Protein AF-A0A511ZIN4-F1 (afdb_monomer_lite)

InterPro domains:
  IPR036237 Xylose isomerase-like superfamily [SSF51658] (1-80)

Radius of gyration: 13.65 Å; chains: 1; bounding box: 32×19×35 Å

pLDDT: mean 93.85, std 5.93, range [63.12, 98.38]

Organism: NCBI:txid582851

Sequence (80 aa):
MDEDPVAAVKKNIKDASMIHIKDFYYRLESAHYLGEGWFQTASGNYLRGAISGHGDINLYDIIHVIKQSGYDGYISIEFE

Structure (mmCIF, N/CA/C/O backbone):
data_AF-A0A511ZIN4-F1
#
_entry.id   AF-A0A511ZIN4-F1
#
loop_
_atom_site.group_PDB
_atom_site.id
_atom_site.type_symbol
_atom_site.label_atom_id
_atom_site.label_alt_id
_atom_site.label_comp_id
_atom_site.label_asym_id
_atom_site.label_entity_id
_atom_site.label_seq_id
_atom_site.pdbx_PDB_ins_code
_atom_site.Cartn_x
_atom_site.Cartn_y
_atom_site.Cartn_z
_atom_site.occupancy
_atom_site.B_iso_or_equiv
_atom_site.auth_seq_id
_atom_site.auth_comp_id
_atom_site.auth_asym_id
_atom_site.auth_atom_id
_atom_site.pdbx_PDB_model_num
ATOM 1 N N . MET A 1 1 ? 8.095 0.549 -2.032 1.00 63.12 1 MET A N 1
ATOM 2 C CA . MET A 1 1 ? 7.879 -0.235 -0.808 1.00 63.12 1 MET A CA 1
ATOM 3 C C . MET A 1 1 ? 9.185 -0.923 -0.502 1.00 63.12 1 MET A C 1
ATOM 5 O O . MET A 1 1 ? 9.554 -1.830 -1.232 1.00 63.12 1 MET A O 1
ATOM 9 N N . ASP A 1 2 ? 9.911 -0.422 0.490 1.00 80.75 2 ASP A N 1
ATOM 10 C CA . ASP A 1 2 ? 11.144 -1.066 0.965 1.00 80.75 2 ASP A CA 1
ATOM 11 C C . ASP A 1 2 ? 10.897 -1.873 2.252 1.00 80.75 2 ASP A C 1
ATOM 13 O O . ASP A 1 2 ? 11.658 -2.776 2.579 1.00 80.75 2 ASP A O 1
ATOM 17 N N . GLU A 1 3 ? 9.801 -1.578 2.956 1.00 88.06 3 GLU A N 1
ATOM 18 C CA . GLU A 1 3 ? 9.290 -2.345 4.094 1.00 88.06 3 GLU A CA 1
ATOM 19 C C . GLU A 1 3 ? 8.129 -3.247 3.643 1.00 88.06 3 GLU A C 1
ATOM 21 O O . GLU A 1 3 ? 7.413 -2.918 2.692 1.00 88.06 3 GLU A O 1
ATOM 26 N N . ASP A 1 4 ? 7.930 -4.369 4.344 1.00 93.38 4 ASP A N 1
ATOM 27 C CA . ASP A 1 4 ? 6.759 -5.227 4.164 1.00 93.38 4 ASP A CA 1
ATOM 28 C C . ASP A 1 4 ? 5.457 -4.429 4.413 1.00 93.38 4 ASP A C 1
ATOM 30 O O . ASP A 1 4 ? 5.257 -3.901 5.515 1.00 93.38 4 ASP A O 1
ATOM 34 N N . PRO A 1 5 ? 4.547 -4.345 3.423 1.00 94.88 5 PRO A N 1
ATOM 35 C CA . PRO A 1 5 ? 3.334 -3.540 3.537 1.00 94.88 5 PRO A CA 1
ATOM 36 C C . PRO A 1 5 ? 2.423 -3.946 4.705 1.00 94.88 5 PRO A C 1
ATOM 38 O O . PRO A 1 5 ? 1.819 -3.087 5.348 1.00 94.88 5 PRO A O 1
ATOM 41 N N . VAL A 1 6 ? 2.319 -5.244 5.010 1.00 96.88 6 VAL A N 1
ATOM 42 C CA . VAL A 1 6 ? 1.448 -5.745 6.085 1.00 96.88 6 VAL A CA 1
ATOM 43 C C . VAL A 1 6 ? 2.003 -5.325 7.447 1.00 96.88 6 VAL A C 1
ATOM 45 O O . VAL A 1 6 ? 1.251 -4.860 8.309 1.00 96.88 6 VAL A O 1
ATOM 48 N N . ALA A 1 7 ? 3.314 -5.461 7.651 1.00 96.94 7 ALA A N 1
ATOM 49 C CA . ALA A 1 7 ? 4.002 -5.014 8.856 1.00 96.94 7 ALA A CA 1
ATOM 50 C C . ALA A 1 7 ? 3.880 -3.495 9.049 1.00 96.94 7 ALA A C 1
ATOM 52 O O . ALA A 1 7 ? 3.522 -3.044 10.143 1.00 96.94 7 ALA A O 1
ATOM 53 N N . ALA A 1 8 ? 4.087 -2.719 7.981 1.00 96.19 8 ALA A N 1
ATOM 54 C CA . ALA A 1 8 ? 3.933 -1.269 8.006 1.00 96.19 8 ALA A CA 1
ATOM 55 C C . ALA A 1 8 ? 2.502 -0.857 8.397 1.00 96.19 8 ALA A C 1
ATOM 57 O O . ALA A 1 8 ? 2.320 0.005 9.259 1.00 96.19 8 ALA A O 1
ATOM 58 N N . VAL A 1 9 ? 1.472 -1.506 7.842 1.00 96.94 9 VAL A N 1
ATOM 59 C CA . VAL A 1 9 ? 0.074 -1.221 8.207 1.00 96.94 9 VAL A CA 1
ATOM 60 C C . VAL A 1 9 ? -0.194 -1.576 9.669 1.00 96.94 9 VAL A C 1
ATOM 62 O O . VAL A 1 9 ? -0.695 -0.731 10.407 1.00 96.94 9 VAL A O 1
ATOM 65 N N . LYS A 1 10 ? 0.212 -2.763 10.143 1.00 97.00 10 LYS A N 1
ATOM 66 C CA . LYS A 1 10 ? 0.054 -3.157 11.561 1.00 97.00 10 LYS A CA 1
ATOM 67 C C . LYS A 1 10 ? 0.658 -2.135 12.527 1.00 97.00 10 LYS A C 1
ATOM 69 O O . LYS A 1 10 ? 0.085 -1.878 13.582 1.00 97.00 10 LYS A O 1
ATOM 74 N N . LYS A 1 11 ? 1.806 -1.556 12.172 1.00 97.25 11 LYS A N 1
ATOM 75 C CA . LYS A 1 11 ? 2.519 -0.576 12.999 1.00 97.25 11 LYS A CA 1
ATOM 76 C C . LYS A 1 11 ? 1.806 0.778 13.077 1.00 97.25 11 LYS A C 1
ATOM 78 O O . LYS A 1 11 ? 1.849 1.407 14.132 1.00 97.25 11 LYS A O 1
ATOM 83 N N . ASN A 1 12 ? 1.170 1.211 11.988 1.00 96.81 12 ASN A N 1
ATOM 84 C CA . ASN A 1 12 ? 0.663 2.580 11.840 1.00 96.81 12 ASN A CA 1
ATOM 85 C C . ASN A 1 12 ? -0.873 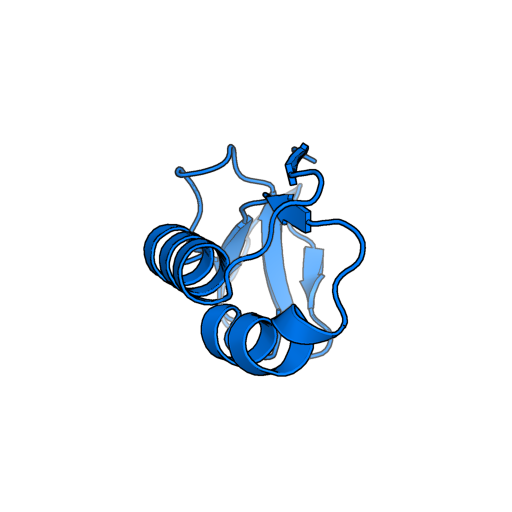2.699 11.887 1.00 96.81 12 ASN A C 1
ATOM 87 O O . ASN A 1 12 ? -1.386 3.807 11.995 1.00 96.81 12 ASN A O 1
ATOM 91 N N . ILE A 1 13 ? -1.626 1.592 11.834 1.00 97.31 13 ILE A N 1
ATOM 92 C CA . ILE A 1 13 ? -3.096 1.611 11.680 1.00 97.31 13 ILE A CA 1
ATOM 93 C C . ILE A 1 13 ? -3.837 2.409 12.763 1.00 97.31 13 ILE A C 1
ATOM 95 O O . ILE A 1 13 ? -4.866 3.015 12.485 1.00 97.31 13 ILE A O 1
ATOM 99 N N . LYS A 1 14 ? -3.302 2.457 13.987 1.00 96.75 14 LYS A N 1
ATOM 100 C CA . LYS A 1 14 ? -3.885 3.210 15.111 1.00 96.75 14 LYS A CA 1
ATOM 101 C C . LYS A 1 14 ? -3.830 4.735 14.931 1.00 96.75 14 LYS A C 1
ATOM 103 O O . LYS A 1 14 ? -4.597 5.442 15.570 1.00 96.75 14 LYS A O 1
ATOM 108 N N . ASP A 1 15 ? -2.911 5.216 14.096 1.00 97.25 15 ASP A N 1
ATOM 109 C CA . ASP A 1 15 ? -2.665 6.639 13.857 1.00 97.25 15 ASP A CA 1
ATOM 110 C C . ASP A 1 15 ? -3.280 7.091 12.513 1.00 97.25 15 ASP A C 1
ATOM 112 O O . ASP A 1 15 ? -3.178 8.257 12.133 1.00 97.25 15 ASP A O 1
ATOM 116 N N . ALA A 1 16 ? -3.912 6.171 11.771 1.00 97.00 16 ALA A N 1
ATOM 117 C CA . ALA A 1 16 ? -4.470 6.437 10.452 1.00 97.00 16 ALA A CA 1
ATOM 118 C C . ALA A 1 16 ? -5.748 7.286 10.538 1.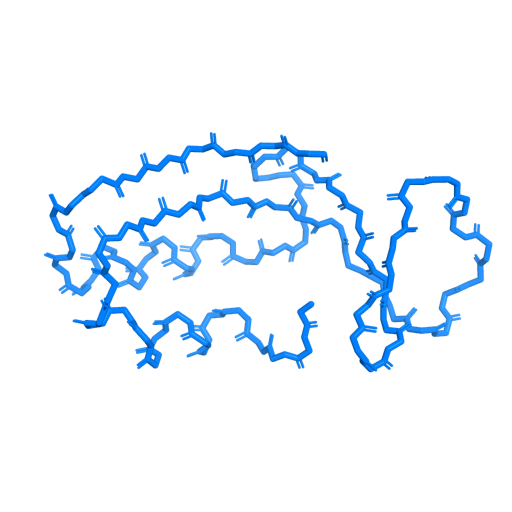00 97.00 16 ALA A C 1
ATOM 120 O O . ALA A 1 16 ? -6.720 6.906 11.187 1.00 97.00 16 ALA A O 1
ATOM 121 N N . SER A 1 17 ? -5.781 8.412 9.821 1.00 96.56 17 SER A N 1
ATOM 122 C CA . SER A 1 17 ? -6.989 9.231 9.634 1.00 96.56 17 SER A CA 1
ATOM 123 C C . SER A 1 17 ? -7.747 8.892 8.346 1.00 96.56 17 SER A C 1
ATOM 125 O O . SER A 1 17 ? -8.954 9.102 8.266 1.00 96.56 17 SER A O 1
ATOM 127 N N . MET A 1 18 ? -7.055 8.336 7.350 1.00 97.12 18 MET A N 1
ATOM 128 C CA . MET A 1 18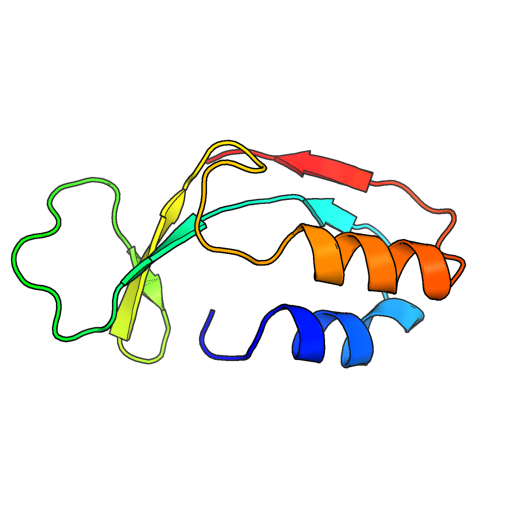 ? -7.570 8.002 6.022 1.00 97.12 18 MET A CA 1
ATOM 129 C C . MET A 1 18 ? -6.784 6.811 5.463 1.00 97.12 18 MET A C 1
ATOM 131 O O . MET A 1 18 ? -5.568 6.741 5.655 1.00 97.12 18 MET A O 1
ATOM 135 N N . ILE A 1 19 ? -7.451 5.894 4.755 1.00 97.50 19 ILE A N 1
ATOM 136 C CA . ILE A 1 19 ? -6.799 4.740 4.116 1.00 97.50 19 ILE A CA 1
ATOM 137 C C . ILE A 1 19 ? -7.017 4.774 2.607 1.00 97.50 19 ILE A C 1
ATOM 139 O O . ILE A 1 19 ? -8.141 4.900 2.126 1.00 97.50 19 ILE A O 1
ATOM 143 N N . HIS A 1 20 ? -5.928 4.646 1.851 1.00 96.88 20 HIS A N 1
ATOM 144 C CA . HIS A 1 20 ? -5.956 4.540 0.396 1.00 96.88 20 HIS A CA 1
ATOM 145 C C . HIS A 1 20 ? -5.519 3.128 0.012 1.00 96.88 20 HIS A C 1
ATOM 147 O O . HIS A 1 20 ? -4.429 2.685 0.375 1.00 96.88 20 HIS A O 1
ATOM 153 N N . ILE A 1 21 ? -6.369 2.416 -0.717 1.00 96.69 21 ILE A N 1
ATOM 154 C CA . ILE A 1 21 ? -6.062 1.108 -1.281 1.00 96.69 21 ILE A CA 1
ATOM 155 C C . ILE A 1 21 ? -5.486 1.333 -2.673 1.00 96.69 21 ILE A C 1
ATOM 157 O O . ILE A 1 21 ? -6.200 1.722 -3.596 1.00 96.69 21 ILE A O 1
ATOM 161 N N . LYS A 1 22 ? -4.184 1.077 -2.794 1.00 95.56 22 LYS A N 1
ATOM 162 C CA . LYS A 1 22 ? -3.425 1.045 -4.045 1.00 95.56 22 LYS A CA 1
ATOM 163 C C . LYS A 1 22 ? -2.753 -0.309 -4.189 1.00 95.56 22 LYS A C 1
ATOM 165 O O . LYS A 1 22 ? -2.470 -0.968 -3.189 1.00 95.56 22 LYS A O 1
ATOM 170 N N . ASP A 1 23 ? -2.458 -0.688 -5.421 1.00 96.75 23 ASP A N 1
ATOM 171 C CA . ASP A 1 23 ? -1.754 -1.926 -5.721 1.00 96.75 23 ASP A CA 1
ATOM 172 C C . ASP A 1 23 ? -0.654 -1.680 -6.745 1.00 96.75 23 ASP A C 1
ATOM 174 O O . ASP A 1 23 ? -0.717 -0.746 -7.547 1.00 96.75 23 ASP A O 1
ATOM 178 N N . PHE A 1 24 ? 0.380 -2.507 -6.684 1.00 95.88 24 PHE A N 1
ATOM 179 C CA . PHE A 1 24 ? 1.568 -2.361 -7.504 1.00 95.88 24 PHE A CA 1
ATOM 180 C C . PHE A 1 24 ? 2.124 -3.724 -7.873 1.00 95.88 24 PHE A C 1
ATOM 182 O O . PHE A 1 24 ? 2.204 -4.624 -7.040 1.00 95.88 24 PHE A O 1
ATOM 189 N N . TYR A 1 25 ? 2.606 -3.846 -9.103 1.00 95.25 25 TYR A N 1
ATOM 190 C CA . TYR A 1 25 ? 3.565 -4.887 -9.432 1.00 95.25 25 TYR A CA 1
ATOM 191 C C . TYR A 1 25 ? 4.914 -4.549 -8.794 1.00 95.25 25 TYR A C 1
ATOM 193 O O . TYR A 1 25 ? 5.344 -3.396 -8.842 1.00 95.25 25 TYR A O 1
ATOM 201 N N . TYR A 1 26 ? 5.595 -5.549 -8.236 1.00 94.62 26 TYR A N 1
ATOM 202 C CA . TYR A 1 26 ? 6.873 -5.400 -7.541 1.00 94.62 26 TYR A CA 1
ATOM 203 C C . TYR A 1 26 ? 7.954 -6.271 -8.174 1.00 94.62 26 TYR A C 1
ATOM 205 O O . TYR A 1 26 ? 7.786 -7.480 -8.341 1.00 94.62 26 TYR A O 1
ATOM 213 N N . ARG A 1 27 ? 9.102 -5.686 -8.507 1.00 95.38 27 ARG A N 1
ATOM 214 C CA . ARG A 1 27 ? 10.259 -6.428 -9.024 1.00 95.38 27 ARG A CA 1
ATOM 215 C C . ARG A 1 27 ? 11.518 -6.011 -8.280 1.00 95.38 27 ARG A C 1
ATOM 217 O O . ARG A 1 27 ? 11.677 -4.851 -7.917 1.00 95.38 27 ARG A O 1
ATOM 224 N N . LEU A 1 28 ? 12.413 -6.971 -8.069 1.00 93.94 28 LEU A N 1
ATOM 225 C CA . LEU A 1 28 ? 13.714 -6.701 -7.464 1.00 93.94 28 LEU A CA 1
ATOM 226 C C . LEU A 1 28 ? 14.574 -5.833 -8.388 1.00 93.94 28 LEU A C 1
ATOM 228 O O . LEU A 1 28 ? 14.406 -5.880 -9.607 1.00 93.94 28 LEU A O 1
ATOM 232 N N . GLU A 1 29 ? 15.528 -5.102 -7.813 1.00 91.56 29 GLU A N 1
ATOM 233 C CA . GLU A 1 29 ? 16.512 -4.291 -8.553 1.00 91.56 29 GLU A CA 1
ATOM 234 C C . GLU A 1 29 ? 17.225 -5.085 -9.669 1.00 91.56 29 GLU A C 1
ATOM 236 O O . GLU A 1 29 ? 17.528 -4.549 -10.733 1.00 91.56 29 GLU A O 1
ATOM 241 N N . SER A 1 30 ? 17.440 -6.389 -9.466 1.00 92.44 30 SER A N 1
ATOM 242 C CA . SER A 1 30 ? 18.070 -7.283 -10.445 1.00 92.44 30 SER A CA 1
ATOM 243 C C . SER A 1 30 ? 17.225 -7.559 -11.697 1.00 92.44 30 SER A C 1
ATOM 245 O O . SER A 1 30 ? 17.692 -8.235 -12.615 1.00 92.44 30 SER A O 1
ATOM 247 N N . ALA A 1 31 ? 15.984 -7.072 -11.764 1.00 89.06 31 ALA A N 1
ATOM 248 C CA . ALA A 1 31 ? 15.152 -7.206 -12.948 1.00 89.06 31 ALA A CA 1
ATOM 249 C C . ALA A 1 31 ? 15.676 -6.318 -14.091 1.00 89.06 31 ALA A C 1
ATOM 251 O O . ALA A 1 31 ? 15.808 -5.103 -13.960 1.00 89.06 31 ALA A O 1
ATOM 252 N N . HIS A 1 32 ? 15.939 -6.926 -15.248 1.00 82.06 32 HIS A N 1
ATOM 253 C CA . HIS A 1 32 ? 16.431 -6.218 -16.427 1.00 82.06 32 HIS A CA 1
ATOM 254 C C . HIS A 1 32 ? 15.287 -5.813 -17.369 1.00 82.06 32 HIS A C 1
ATOM 256 O O . HIS A 1 32 ? 14.364 -6.590 -17.600 1.00 82.06 32 HIS A O 1
ATOM 262 N N . TYR A 1 33 ? 15.398 -4.620 -17.965 1.00 77.25 33 TYR A N 1
ATOM 263 C CA . TYR A 1 33 ? 14.552 -4.135 -19.070 1.00 77.25 33 TYR A CA 1
ATOM 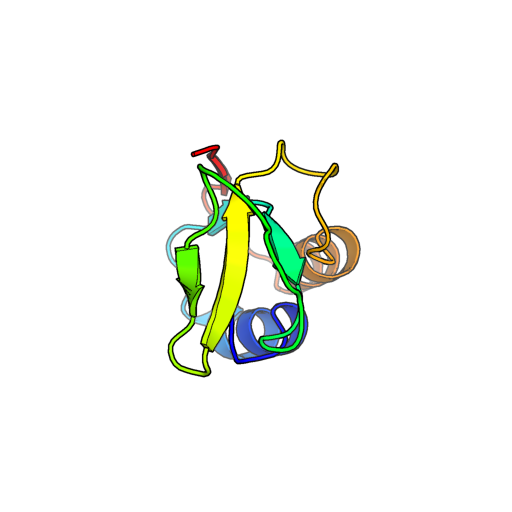264 C C . TYR A 1 33 ? 13.032 -4.167 -18.807 1.00 77.25 33 TYR A C 1
ATOM 266 O O . TYR A 1 33 ? 12.269 -4.736 -19.584 1.00 77.25 33 TYR A O 1
ATOM 274 N N . LEU A 1 34 ? 12.572 -3.511 -17.737 1.00 88.25 34 LEU A N 1
ATOM 275 C CA . LEU A 1 34 ? 11.147 -3.471 -17.372 1.00 88.25 34 LEU A CA 1
ATOM 276 C C . LEU A 1 34 ? 10.276 -2.545 -18.250 1.00 88.25 34 LEU A C 1
ATOM 278 O O . LEU A 1 34 ? 9.056 -2.715 -18.298 1.00 88.25 34 LEU A O 1
ATOM 282 N N . GLY A 1 35 ? 10.893 -1.613 -18.982 1.00 88.44 35 GLY A N 1
ATOM 283 C CA . GLY A 1 35 ? 10.204 -0.680 -19.878 1.00 88.44 35 GLY A CA 1
ATOM 284 C C . GLY A 1 35 ? 9.532 0.494 -19.157 1.00 88.44 35 GLY A C 1
ATOM 285 O O . GLY A 1 35 ? 9.788 0.759 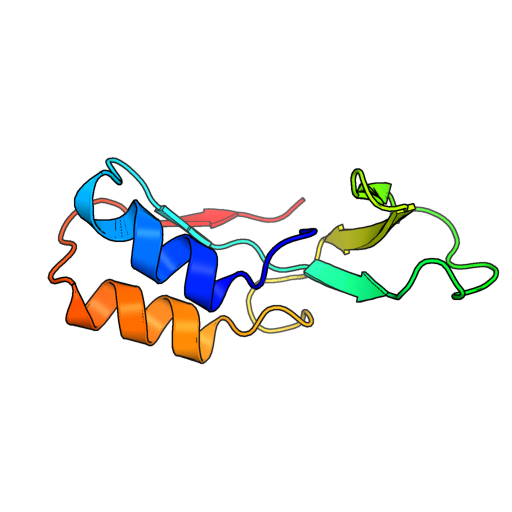-17.984 1.00 88.44 35 GLY A O 1
ATOM 286 N N . GLU A 1 36 ? 8.689 1.224 -19.886 1.00 91.94 36 GLU A N 1
ATOM 287 C CA . GLU A 1 36 ? 7.974 2.401 -19.377 1.00 91.94 36 GLU A CA 1
ATOM 288 C C . GLU A 1 36 ? 6.940 2.058 -18.290 1.00 91.94 36 GLU A C 1
ATOM 290 O O . GLU A 1 36 ? 6.363 0.967 -18.265 1.00 91.94 36 GLU A O 1
ATOM 295 N N . GLY A 1 37 ? 6.682 3.020 -17.399 1.00 91.38 37 GLY A N 1
ATOM 296 C CA . GLY A 1 37 ? 5.694 2.903 -16.320 1.00 91.38 37 GLY A CA 1
ATOM 297 C C . GLY A 1 37 ? 6.209 2.258 -15.030 1.00 91.38 37 GLY A C 1
ATOM 298 O O . GLY A 1 37 ? 5.456 2.168 -14.064 1.00 91.38 37 GLY A O 1
ATOM 299 N N . TRP A 1 38 ? 7.474 1.831 -14.990 1.00 94.44 38 TRP A N 1
ATOM 300 C CA . TRP A 1 38 ? 8.137 1.408 -13.757 1.00 94.44 38 TRP A CA 1
ATOM 301 C C . TRP A 1 38 ? 8.904 2.568 -13.126 1.00 94.44 38 TRP A C 1
ATOM 303 O O . TRP A 1 38 ? 9.615 3.300 -13.812 1.00 94.44 38 TRP A O 1
ATOM 313 N N . PHE A 1 39 ? 8.797 2.703 -11.810 1.00 93.31 39 PHE A N 1
ATOM 314 C CA . PHE A 1 39 ? 9.560 3.651 -11.004 1.00 93.31 39 PHE A CA 1
ATOM 315 C C . PHE A 1 39 ? 10.264 2.919 -9.860 1.00 93.31 39 PHE A C 1
ATOM 317 O O . PHE A 1 39 ? 9.892 1.801 -9.506 1.00 93.31 39 PHE A O 1
ATOM 324 N N . GLN A 1 40 ? 11.308 3.528 -9.302 1.00 92.44 40 GLN A N 1
ATOM 325 C CA . GLN A 1 40 ? 12.137 2.887 -8.285 1.00 92.44 40 GLN A CA 1
ATOM 326 C C . GLN A 1 40 ? 11.745 3.295 -6.863 1.00 92.44 40 GLN A C 1
ATOM 328 O O . GLN A 1 40 ? 11.349 4.431 -6.601 1.00 92.44 40 GLN A O 1
ATOM 333 N N . THR A 1 41 ? 11.883 2.352 -5.935 1.00 92.44 41 THR A N 1
ATOM 334 C CA . THR A 1 41 ? 11.882 2.601 -4.493 1.00 92.44 41 THR A CA 1
ATOM 335 C C . THR A 1 41 ? 13.225 3.189 -4.051 1.00 92.44 41 THR A C 1
ATOM 337 O O . THR A 1 41 ? 14.167 3.266 -4.841 1.00 92.44 41 THR A O 1
ATOM 340 N N . ALA A 1 42 ? 13.356 3.582 -2.779 1.00 92.31 42 ALA A N 1
ATOM 341 C CA . ALA A 1 42 ? 14.613 4.144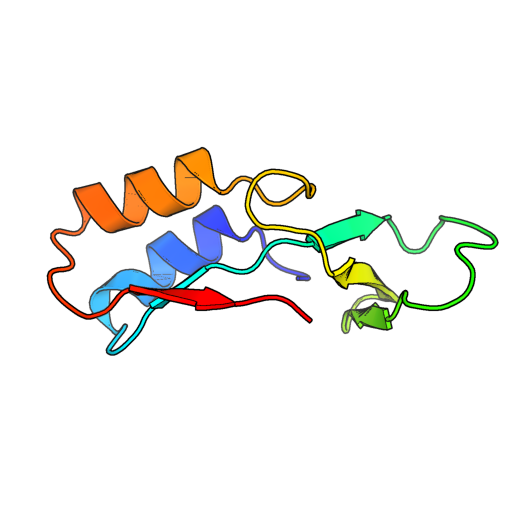 -2.287 1.00 92.31 42 ALA A CA 1
ATOM 342 C C . ALA A 1 42 ? 15.747 3.104 -2.258 1.00 92.31 42 ALA A C 1
ATOM 344 O O . ALA A 1 42 ? 16.909 3.473 -2.402 1.00 92.31 42 ALA A O 1
ATOM 345 N N . SER A 1 43 ? 15.419 1.813 -2.108 1.00 91.62 43 SER A N 1
ATOM 346 C CA . SER A 1 43 ? 16.395 0.717 -2.198 1.00 91.62 43 SER A CA 1
ATOM 347 C C . SER A 1 43 ? 16.656 0.208 -3.624 1.00 91.62 43 SER A C 1
ATOM 349 O O . SER A 1 43 ? 17.396 -0.754 -3.787 1.00 91.62 43 SER A O 1
ATOM 351 N N . GLY A 1 44 ? 16.076 0.835 -4.655 1.00 91.56 44 GLY A N 1
ATOM 352 C CA . GLY A 1 44 ? 16.317 0.484 -6.062 1.00 91.56 44 GLY A CA 1
ATOM 353 C C . GLY A 1 44 ? 15.409 -0.610 -6.636 1.00 91.56 44 GLY A C 1
ATOM 354 O O . GLY A 1 44 ? 15.509 -0.921 -7.824 1.00 91.56 44 GLY A O 1
ATOM 355 N N . ASN A 1 45 ? 14.483 -1.166 -5.847 1.00 93.50 45 ASN A N 1
ATOM 356 C CA . ASN A 1 45 ? 13.459 -2.081 -6.362 1.00 93.50 45 ASN A CA 1
ATOM 357 C C . ASN A 1 45 ? 12.463 -1.337 -7.256 1.00 93.50 45 ASN A C 1
ATOM 359 O O . ASN A 1 45 ? 12.287 -0.129 -7.132 1.00 93.50 45 ASN A O 1
ATOM 363 N N . TYR A 1 46 ? 11.774 -2.054 -8.136 1.00 94.94 46 TYR A N 1
ATOM 364 C CA . TYR A 1 46 ? 10.859 -1.460 -9.102 1.00 94.94 46 TYR A CA 1
ATOM 365 C C . TYR A 1 46 ? 9.400 -1.679 -8.720 1.00 94.94 46 TYR A C 1
ATOM 367 O O . TYR A 1 46 ? 8.992 -2.780 -8.343 1.00 94.94 46 TYR A O 1
ATOM 375 N N . LEU A 1 47 ? 8.607 -0.627 -8.897 1.00 94.94 47 LEU A N 1
ATOM 376 C CA . LEU A 1 47 ? 7.160 -0.621 -8.763 1.00 94.94 47 LEU A CA 1
ATOM 377 C C . LEU A 1 47 ? 6.504 -0.150 -10.054 1.00 94.94 47 LEU A C 1
ATOM 379 O O . LEU A 1 47 ? 7.027 0.721 -10.745 1.00 94.94 47 LEU A O 1
ATOM 383 N N . ARG A 1 48 ? 5.329 -0.697 -10.348 1.00 95.00 48 ARG A N 1
ATOM 384 C CA . ARG A 1 48 ? 4.433 -0.197 -11.392 1.00 95.00 48 ARG A CA 1
ATOM 385 C C . ARG A 1 48 ? 3.002 -0.288 -10.898 1.00 95.00 48 ARG A C 1
ATOM 387 O O . ARG A 1 48 ? 2.631 -1.326 -10.358 1.00 95.00 48 ARG A O 1
ATOM 394 N N . GLY A 1 49 ? 2.217 0.768 -11.093 1.00 95.06 49 GLY A N 1
ATOM 395 C CA . GLY A 1 49 ? 0.814 0.789 -10.689 1.00 95.06 49 GLY A CA 1
ATOM 396 C C . GLY A 1 49 ? 0.023 -0.382 -11.274 1.00 95.06 49 GLY A C 1
ATOM 397 O O . GLY A 1 49 ? 0.212 -0.780 -12.431 1.00 95.06 49 GLY A O 1
ATOM 398 N N . ALA A 1 50 ? -0.833 -0.970 -10.444 1.00 95.31 50 ALA A N 1
ATOM 399 C CA . ALA A 1 50 ? -1.706 -2.078 -10.795 1.00 95.31 50 ALA A CA 1
ATOM 400 C C . ALA A 1 50 ? -3.133 -1.791 -10.320 1.00 95.31 50 ALA A C 1
ATOM 402 O O . ALA A 1 50 ? -3.350 -1.134 -9.303 1.00 95.31 50 ALA A O 1
ATOM 403 N N . ILE A 1 51 ? -4.119 -2.288 -11.073 1.00 95.12 51 ILE A N 1
ATOM 404 C CA . ILE A 1 51 ? -5.520 -2.255 -10.640 1.00 95.12 51 ILE A CA 1
ATOM 405 C C . ILE A 1 51 ? -5.600 -2.989 -9.299 1.00 95.12 51 ILE A C 1
ATOM 407 O O . ILE A 1 51 ? -4.988 -4.047 -9.149 1.00 95.12 51 ILE A O 1
ATOM 411 N N . SER A 1 52 ? -6.336 -2.446 -8.327 1.00 95.50 52 SER A N 1
ATOM 412 C CA . SER A 1 52 ? -6.411 -3.046 -6.994 1.00 95.50 52 SER A CA 1
ATOM 413 C C . SER A 1 52 ? -6.848 -4.510 -7.045 1.00 95.50 52 SER A C 1
ATOM 415 O O . SER A 1 52 ? -7.913 -4.829 -7.573 1.00 95.50 52 SER A O 1
ATOM 417 N N . GLY A 1 53 ? -6.021 -5.393 -6.483 1.00 94.19 53 GLY A N 1
ATOM 418 C CA . GLY A 1 53 ? -6.230 -6.840 -6.470 1.00 94.19 53 GLY A CA 1
ATOM 419 C C . GLY A 1 53 ? -5.575 -7.581 -7.638 1.00 94.19 53 GLY A C 1
ATOM 420 O O . GLY A 1 53 ? -5.715 -8.797 -7.721 1.00 94.19 53 GLY A O 1
ATOM 421 N N . HIS A 1 54 ? -4.897 -6.876 -8.545 1.00 96.31 54 HIS A N 1
ATOM 422 C CA . HIS A 1 54 ? -4.180 -7.465 -9.680 1.00 96.31 54 HIS A CA 1
ATOM 423 C C . HIS A 1 54 ? -2.656 -7.346 -9.547 1.00 96.31 54 HIS A C 1
ATOM 425 O O . HIS A 1 54 ? -1.943 -7.930 -10.363 1.00 96.31 54 HIS A O 1
ATOM 431 N N . GLY A 1 55 ? -2.158 -6.567 -8.585 1.00 95.94 55 GLY A N 1
ATOM 432 C CA . GLY A 1 55 ? -0.733 -6.408 -8.336 1.00 95.94 55 GLY A CA 1
ATOM 433 C C . GLY A 1 55 ? -0.173 -7.471 -7.396 1.00 95.94 55 GLY A C 1
ATOM 434 O O . GLY A 1 55 ? -0.785 -8.506 -7.131 1.00 95.94 55 GLY A O 1
ATOM 435 N N . ASP A 1 56 ? 1.033 -7.202 -6.911 1.00 96.31 56 ASP A N 1
ATOM 436 C CA . ASP A 1 56 ? 1.803 -8.111 -6.066 1.00 96.31 56 ASP A CA 1
ATOM 437 C C . ASP A 1 56 ? 1.699 -7.750 -4.572 1.00 96.31 56 ASP A C 1
ATOM 439 O O . ASP A 1 56 ? 2.266 -8.442 -3.722 1.00 96.31 56 ASP A O 1
ATOM 443 N N . ILE A 1 57 ? 0.999 -6.665 -4.218 1.00 95.38 57 ILE A N 1
ATOM 444 C CA . ILE A 1 57 ? 0.808 -6.292 -2.817 1.00 95.38 57 ILE A CA 1
ATOM 445 C C . ILE A 1 57 ? -0.191 -7.259 -2.179 1.00 95.38 57 ILE A C 1
ATOM 447 O O . ILE A 1 57 ? -1.271 -7.510 -2.711 1.00 95.38 57 ILE A O 1
ATOM 451 N N . ASN A 1 58 ? 0.133 -7.771 -0.988 1.00 96.38 58 ASN A N 1
ATOM 452 C CA . ASN A 1 58 ? -0.762 -8.643 -0.225 1.00 96.38 58 ASN A CA 1
ATOM 453 C C . ASN A 1 58 ? -1.928 -7.848 0.396 1.00 96.38 58 ASN A C 1
ATOM 455 O O . ASN A 1 58 ? -2.000 -7.624 1.606 1.00 96.38 58 ASN A O 1
ATOM 459 N N . LEU A 1 59 ? -2.849 -7.398 -0.459 1.00 96.75 59 LEU A N 1
ATOM 460 C CA . LEU A 1 59 ? -4.013 -6.612 -0.066 1.00 96.75 59 LEU A CA 1
ATOM 461 C C . LEU A 1 59 ? -4.961 -7.387 0.847 1.00 96.75 59 LEU A C 1
ATOM 463 O O . LEU A 1 59 ? -5.606 -6.775 1.693 1.00 96.75 59 LEU A O 1
ATOM 467 N N . TYR A 1 60 ? -5.035 -8.714 0.719 1.00 96.75 60 TYR A N 1
ATOM 468 C CA . TYR A 1 60 ? -5.898 -9.531 1.571 1.00 96.75 60 TYR A CA 1
ATOM 469 C C . TYR A 1 60 ? -5.518 -9.388 3.050 1.00 96.75 60 TYR A C 1
ATOM 471 O O . TYR A 1 60 ? -6.367 -9.031 3.871 1.00 96.75 60 TYR A O 1
ATOM 479 N N . ASP A 1 61 ? -4.241 -9.589 3.387 1.00 97.94 61 ASP A N 1
ATOM 480 C CA . ASP A 1 61 ? -3.779 -9.475 4.772 1.00 97.94 61 ASP A CA 1
ATOM 481 C C . ASP A 1 61 ? -3.797 -8.026 5.267 1.00 97.94 61 ASP A C 1
ATOM 483 O O . ASP A 1 61 ? -4.124 -7.780 6.429 1.00 97.94 61 ASP A O 1
ATOM 487 N N . ILE A 1 62 ? -3.517 -7.054 4.393 1.00 97.81 62 ILE A N 1
ATOM 488 C CA . ILE A 1 62 ? -3.656 -5.627 4.720 1.00 97.81 62 ILE A CA 1
ATOM 489 C C . ILE A 1 62 ? -5.102 -5.307 5.116 1.00 97.81 62 ILE A C 1
ATOM 491 O O . ILE A 1 62 ? -5.342 -4.757 6.191 1.00 97.81 62 ILE A O 1
ATOM 495 N N . ILE A 1 63 ? -6.077 -5.692 4.288 1.00 97.50 63 ILE A N 1
ATOM 496 C CA . ILE A 1 63 ? -7.503 -5.457 4.551 1.00 97.50 63 ILE A CA 1
ATOM 497 C C . ILE A 1 63 ? -7.946 -6.212 5.806 1.00 97.50 63 ILE A C 1
ATOM 499 O O . ILE A 1 63 ? -8.721 -5.681 6.603 1.00 97.50 63 ILE A O 1
ATOM 503 N N . HIS A 1 64 ? -7.431 -7.423 6.033 1.00 98.06 64 HIS A N 1
ATOM 504 C CA . HIS A 1 64 ? -7.696 -8.167 7.258 1.00 98.06 64 HIS A CA 1
ATOM 505 C C . HIS A 1 64 ? -7.219 -7.405 8.502 1.00 98.06 64 HIS A C 1
ATOM 507 O O . HIS A 1 64 ? -7.976 -7.285 9.464 1.00 98.06 64 HIS A O 1
ATOM 513 N N . VAL A 1 65 ? -6.005 -6.844 8.480 1.00 98.19 65 VAL A N 1
ATOM 514 C CA . VAL A 1 65 ? -5.473 -6.022 9.581 1.00 98.19 65 VAL A CA 1
ATOM 515 C C . VAL A 1 65 ? -6.336 -4.786 9.819 1.00 98.19 65 VAL A C 1
ATOM 517 O O . VAL A 1 65 ? -6.699 -4.526 10.963 1.00 98.19 65 VAL A O 1
ATOM 520 N N . ILE A 1 66 ? -6.706 -4.063 8.759 1.00 98.12 66 ILE A N 1
ATOM 521 C CA . ILE A 1 66 ? -7.569 -2.873 8.851 1.00 98.12 66 ILE A CA 1
ATOM 522 C C . ILE A 1 66 ? -8.919 -3.236 9.479 1.00 98.12 66 ILE A C 1
ATOM 524 O O . ILE A 1 66 ? -9.412 -2.550 10.370 1.00 98.12 66 ILE A O 1
ATOM 528 N N . LYS A 1 67 ? -9.514 -4.356 9.060 1.00 97.75 67 LYS A N 1
ATOM 529 C CA . LYS A 1 67 ? -10.777 -4.830 9.630 1.00 97.75 67 LYS A CA 1
ATOM 530 C C . LYS A 1 67 ? -10.637 -5.194 11.111 1.00 97.75 67 LYS A C 1
ATOM 532 O O . LYS A 1 67 ? -11.520 -4.874 11.900 1.00 97.75 67 LYS A O 1
ATOM 537 N N . GLN A 1 68 ? -9.552 -5.870 11.493 1.00 98.38 68 GLN A N 1
ATOM 538 C CA . GLN A 1 68 ? -9.302 -6.281 12.880 1.00 98.38 68 GLN A CA 1
ATOM 539 C C . GLN A 1 68 ? -8.968 -5.104 13.804 1.00 98.38 68 GLN A C 1
ATOM 541 O O . GLN A 1 68 ? -9.212 -5.197 15.004 1.00 98.38 68 GLN A O 1
ATOM 546 N N . SER A 1 69 ? -8.439 -3.995 13.278 1.00 97.75 69 SER A N 1
ATOM 547 C CA . SER A 1 69 ? -8.121 -2.817 14.091 1.00 97.75 69 SER A CA 1
ATOM 548 C C . SER A 1 69 ? -9.355 -2.028 14.532 1.00 97.75 69 SER A C 1
ATOM 550 O O . SER A 1 69 ? -9.227 -1.148 15.378 1.00 97.75 69 SER A O 1
ATOM 552 N N . GLY A 1 70 ? -10.531 -2.313 13.959 1.00 97.56 70 GLY A N 1
ATOM 553 C CA . GLY A 1 70 ? -11.753 -1.553 14.216 1.00 97.56 70 GLY A CA 1
ATOM 554 C C . GLY A 1 70 ? -11.762 -0.174 13.556 1.00 97.56 70 GLY A C 1
ATOM 555 O O . GLY A 1 70 ? -12.502 0.694 14.003 1.00 97.56 70 GLY A O 1
ATOM 556 N N . TYR A 1 71 ? -10.941 0.038 12.520 1.00 97.94 71 TYR A N 1
ATOM 557 C CA . TYR A 1 71 ? -10.963 1.281 11.753 1.00 97.94 71 TYR A CA 1
ATOM 558 C C . TYR A 1 71 ? -12.354 1.503 11.135 1.00 97.94 71 TYR A C 1
ATOM 560 O O . TYR A 1 71 ? -12.852 0.640 10.411 1.00 97.94 71 TYR A O 1
ATOM 568 N N . ASP A 1 72 ? -12.966 2.653 11.417 1.00 97.06 72 ASP A N 1
ATOM 569 C CA . ASP A 1 72 ? -14.320 3.029 10.979 1.00 97.06 72 ASP A CA 1
ATOM 570 C C . ASP A 1 72 ? -14.347 4.280 10.080 1.00 97.06 72 ASP A C 1
ATOM 572 O O . ASP A 1 72 ? -15.417 4.781 9.728 1.00 97.06 72 ASP A O 1
ATOM 576 N N . GLY A 1 73 ? -13.166 4.772 9.696 1.00 96.94 73 GLY A N 1
ATOM 577 C CA . GLY A 1 73 ? -13.002 5.927 8.826 1.00 96.94 73 GLY A CA 1
ATOM 578 C C . GLY A 1 73 ? -13.149 5.602 7.338 1.00 96.94 73 GLY A C 1
ATOM 579 O O . GLY A 1 73 ? -13.607 4.534 6.925 1.00 96.94 73 GLY A O 1
ATOM 580 N N . TYR A 1 74 ? -12.737 6.551 6.502 1.00 97.25 74 TYR A N 1
ATOM 581 C CA . TYR A 1 74 ? -12.877 6.437 5.056 1.00 97.25 74 TYR A CA 1
ATOM 582 C C . TYR A 1 74 ? -11.776 5.581 4.426 1.00 97.25 74 TYR A C 1
ATOM 584 O O . TYR A 1 74 ? -10.592 5.686 4.752 1.00 97.25 74 TYR A O 1
ATOM 592 N N . ILE A 1 75 ? -12.192 4.767 3.457 1.00 97.19 75 ILE A N 1
ATOM 593 C CA . ILE A 1 75 ? -11.305 3.977 2.612 1.00 97.19 75 ILE A CA 1
ATOM 594 C C . ILE A 1 75 ? -11.557 4.385 1.162 1.00 97.19 75 ILE A C 1
ATOM 596 O O . ILE A 1 75 ? -12.685 4.291 0.679 1.00 97.19 75 ILE A O 1
ATOM 600 N N . SER A 1 76 ? -10.512 4.839 0.476 1.00 97.00 76 SER A N 1
ATOM 601 C CA . SER A 1 76 ? -10.544 5.173 -0.950 1.00 97.00 76 SER A CA 1
ATOM 602 C C . SER A 1 76 ? -9.825 4.102 -1.763 1.00 97.00 76 SER A C 1
ATOM 604 O O . SER A 1 76 ? -8.825 3.554 -1.305 1.00 97.00 76 SER A O 1
ATOM 606 N N . ILE A 1 77 ? -10.310 3.816 -2.970 1.00 94.44 77 ILE A N 1
ATOM 607 C CA . ILE A 1 77 ? -9.596 2.997 -3.956 1.00 94.44 77 ILE A CA 1
ATOM 608 C C . ILE A 1 77 ? -8.938 3.953 -4.946 1.00 94.44 77 ILE A C 1
ATOM 610 O O . ILE A 1 77 ? -9.619 4.790 -5.538 1.00 94.44 77 ILE A O 1
ATOM 614 N N . GLU A 1 78 ? -7.629 3.817 -5.133 1.00 89.94 78 GLU A N 1
ATOM 615 C CA . GLU A 1 78 ? -6.850 4.664 -6.033 1.00 89.94 78 GLU A CA 1
ATOM 616 C C . GLU A 1 78 ? -6.024 3.830 -7.013 1.00 89.94 78 GLU A C 1
ATOM 618 O O . GLU A 1 78 ? -5.576 2.725 -6.707 1.00 89.94 78 GLU A O 1
ATOM 623 N N . PHE A 1 79 ? -5.806 4.393 -8.199 1.00 85.12 79 PHE A N 1
ATOM 624 C CA . PHE A 1 79 ? -4.993 3.807 -9.256 1.00 85.12 79 PHE A CA 1
ATOM 625 C C . PHE A 1 79 ? -4.178 4.908 -9.940 1.00 85.12 79 PHE A C 1
ATOM 627 O O . PHE A 1 79 ? -4.704 6.001 -10.169 1.00 85.12 79 PHE A O 1
ATOM 634 N N . GLU A 1 80 ? -2.917 4.610 -10.253 1.00 69.81 80 GLU A N 1
ATOM 635 C CA . GLU A 1 80 ? -1.964 5.494 -10.939 1.00 69.81 80 GLU A CA 1
ATOM 636 C C . GLU A 1 80 ? -1.171 4.739 -12.010 1.00 69.81 80 GLU A C 1
ATOM 638 O O . GLU A 1 80 ? -0.876 3.539 -11.794 1.00 69.81 80 GLU A O 1
#

Secondary structure (DSSP, 8-state):
--S-HHHHHHHHGGG-S-EEE-EEEEE-TT-----TT-EE-TTS-EEEEE-TTTSSS-HHHHHHHHHHTT--S-EEE---

Foldseek 3Di:
DPDQPLVVCLVCVVVDQEAEQWAWAWAQLPDPDPDPQWDADPVNIIIHTDQGPGHDRPVVSSVVSNVVVVDPHYYHYDTD